Protein AF-V2YAK2-F1 (afdb_monomer)

Radius of gyration: 27.32 Å; Cα contacts (8 Å, |Δi|>4): 87; chains: 1; bounding box: 43×50×96 Å

pLDDT: mean 85.12, std 18.32, range [37.22, 97.44]

Secondary structure (DSSP, 8-state):
------SSHHHHHHHHHHHHHHHHT-S-TTSHHHHHHHHHHHHHHHHHHHHHHHHHHHHHHHHHHHHHS-HHHHHIIIIIIS---HHHHHHTT---GGGSPP-------------------

Mean predicted aligned error: 10.52 Å

Solvent-accessible surface area (backbone atoms only — not comparable to full-atom values): 7240 Å² total; per-residue (Å²): 128,83,87,67,50,69,90,41,67,70,37,25,38,54,32,13,53,51,30,41,55,51,25,74,63,40,95,48,68,90,34,70,66,20,51,50,31,41,55,52,13,51,52,30,40,53,51,26,61,74,43,42,66,60,49,54,51,49,53,51,52,53,51,49,49,64,71,75,37,5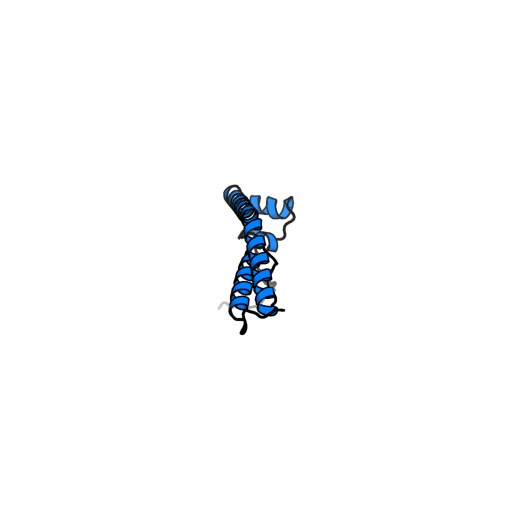6,64,67,59,41,44,47,46,44,37,70,70,65,66,40,50,58,66,56,47,41,72,76,68,50,88,42,79,81,59,51,76,78,76,78,73,76,88,72,89,75,86,80,85,86,88,83,84,89,83,90,132

Foldseek 3Di:
DPDQDPPDLVSLLVSLVVLVVVLVVPPDCPDPSSVVSPVSSVVSNVVSVVCVVVVVVLLVVLVVLPVPDDLVRSCCCVCVVVVDQLVVCVVSVDPRPVSDDPDPPPPDPPDDDDDDDDDDD

Structure (mmCIF, N/CA/C/O backbone):
data_AF-V2YAK2-F1
#
_entry.id   AF-V2YAK2-F1
#
loop_
_atom_site.group_PDB
_atom_site.id
_atom_site.type_symbol
_atom_site.label_atom_id
_atom_site.label_alt_id
_atom_site.label_comp_id
_atom_site.label_asym_id
_atom_site.label_entity_id
_atom_site.label_seq_id
_atom_site.pdbx_PDB_ins_code
_atom_site.Cartn_x
_atom_site.Cartn_y
_atom_site.Cartn_z
_atom_site.occupancy
_atom_site.B_iso_or_equiv
_atom_site.auth_seq_id
_atom_site.auth_comp_id
_atom_site.auth_asym_id
_atom_site.auth_atom_id
_atom_site.pdbx_PDB_model_num
ATOM 1 N N . MET A 1 1 ? 10.663 -12.260 -15.880 1.00 54.84 1 MET A N 1
ATOM 2 C CA . MET A 1 1 ? 10.585 -10.827 -15.526 1.00 54.84 1 MET A CA 1
ATOM 3 C C . MET A 1 1 ? 11.018 -10.692 -14.078 1.00 54.84 1 MET A C 1
ATOM 5 O O . MET A 1 1 ? 10.827 -11.662 -13.359 1.00 54.84 1 MET A O 1
ATOM 9 N N . PRO A 1 2 ? 11.660 -9.591 -13.659 1.00 63.28 2 PRO A N 1
ATOM 10 C CA . PRO A 1 2 ? 11.787 -9.321 -12.229 1.00 63.28 2 PRO A CA 1
ATOM 11 C C . PRO A 1 2 ? 10.377 -9.210 -11.634 1.00 63.28 2 PRO A C 1
ATOM 13 O O . PRO A 1 2 ? 9.486 -8.648 -12.274 1.00 63.28 2 PRO A O 1
ATOM 16 N N . ASP A 1 3 ? 10.177 -9.772 -10.448 1.00 81.62 3 ASP A N 1
ATOM 17 C CA . ASP A 1 3 ? 8.900 -9.689 -9.744 1.00 81.62 3 ASP A CA 1
ATOM 18 C C . ASP A 1 3 ? 8.781 -8.302 -9.104 1.00 81.62 3 ASP A C 1
ATOM 20 O O . ASP A 1 3 ? 9.245 -8.064 -7.990 1.00 81.62 3 ASP A O 1
ATOM 24 N N . TYR A 1 4 ? 8.209 -7.356 -9.850 1.00 87.44 4 TYR A N 1
ATOM 25 C CA . TYR A 1 4 ? 7.806 -6.062 -9.307 1.00 87.44 4 TYR A CA 1
ATOM 26 C C . TYR A 1 4 ? 6.614 -6.264 -8.375 1.00 87.44 4 TYR A C 1
ATOM 28 O O . TYR A 1 4 ? 5.595 -6.832 -8.774 1.00 87.44 4 TYR A O 1
ATOM 36 N N . ASN A 1 5 ? 6.732 -5.800 -7.133 1.00 90.94 5 ASN A N 1
ATOM 37 C CA . ASN A 1 5 ? 5.641 -5.895 -6.179 1.00 90.94 5 ASN A CA 1
ATOM 38 C C . ASN A 1 5 ? 4.641 -4.753 -6.402 1.00 90.94 5 ASN A C 1
ATOM 40 O O . ASN A 1 5 ? 4.958 -3.594 -6.155 1.00 90.94 5 ASN A O 1
ATOM 44 N N . LEU A 1 6 ? 3.421 -5.089 -6.817 1.00 91.38 6 LEU A N 1
ATOM 45 C CA . LEU A 1 6 ? 2.337 -4.128 -7.050 1.00 91.38 6 LEU A CA 1
ATOM 46 C C . LEU A 1 6 ? 1.202 -4.263 -6.019 1.00 91.38 6 LEU A C 1
ATOM 48 O O . LEU A 1 6 ? 0.084 -3.822 -6.267 1.00 91.38 6 LEU A O 1
ATOM 52 N N . SER A 1 7 ? 1.457 -4.904 -4.872 1.00 89.81 7 SER A N 1
ATOM 53 C CA . SER A 1 7 ? 0.423 -5.238 -3.883 1.00 89.81 7 SER A CA 1
ATOM 54 C C . SER A 1 7 ? -0.131 -4.041 -3.101 1.00 89.81 7 SER A C 1
ATOM 56 O O . SER A 1 7 ? -1.141 -4.181 -2.419 1.00 89.81 7 SER A O 1
ATOM 58 N N . SER A 1 8 ? 0.538 -2.887 -3.128 1.00 88.00 8 SER A N 1
ATOM 59 C CA . SER A 1 8 ? 0.122 -1.668 -2.424 1.00 88.00 8 SER A CA 1
ATOM 60 C C . SER A 1 8 ? 0.645 -0.418 -3.130 1.00 88.00 8 SER A C 1
ATOM 62 O O . SER A 1 8 ? 1.595 -0.500 -3.905 1.00 88.00 8 SER A O 1
ATOM 64 N N . ILE A 1 9 ? 0.067 0.751 -2.830 1.00 87.25 9 ILE A N 1
ATOM 65 C CA . ILE A 1 9 ? 0.491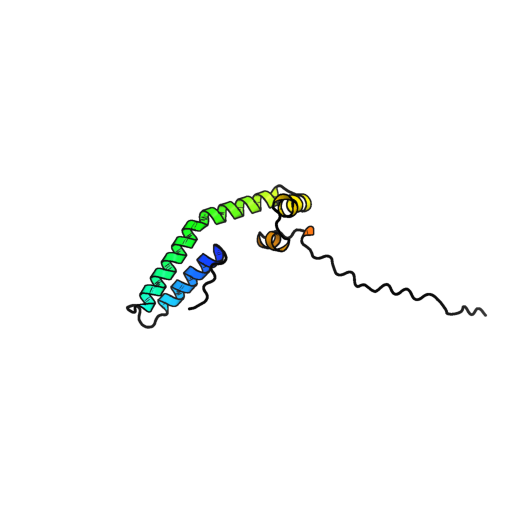 2.041 -3.410 1.00 87.25 9 ILE A CA 1
ATOM 66 C C . ILE A 1 9 ? 1.989 2.287 -3.160 1.00 87.25 9 ILE A C 1
ATOM 68 O O . ILE A 1 9 ? 2.738 2.585 -4.088 1.00 87.25 9 ILE A O 1
ATOM 72 N N . ALA A 1 10 ? 2.456 2.054 -1.929 1.00 87.19 10 ALA A N 1
ATOM 73 C CA . ALA A 1 10 ? 3.875 2.167 -1.586 1.00 87.19 10 ALA A CA 1
ATOM 74 C C . ALA A 1 10 ? 4.753 1.172 -2.372 1.00 87.19 10 ALA A C 1
ATOM 76 O O . ALA A 1 10 ? 5.847 1.521 -2.816 1.00 87.19 10 ALA A O 1
ATOM 77 N N . ALA A 1 11 ? 4.270 -0.056 -2.590 1.00 91.69 11 ALA A N 1
ATOM 78 C CA . ALA A 1 11 ? 4.990 -1.058 -3.373 1.00 91.69 11 ALA A CA 1
ATOM 79 C C . ALA A 1 11 ? 5.073 -0.689 -4.865 1.00 91.69 11 ALA A C 1
ATOM 81 O O . ALA A 1 11 ? 6.097 -0.949 -5.498 1.00 91.69 11 ALA A O 1
ATOM 82 N N . VAL A 1 12 ? 4.045 -0.031 -5.414 1.00 92.25 12 VAL A N 1
ATOM 83 C CA . VAL A 1 12 ? 4.057 0.501 -6.787 1.00 92.25 12 VAL A CA 1
ATOM 84 C C . VAL A 1 12 ? 5.143 1.567 -6.939 1.00 92.25 12 VAL A C 1
ATOM 86 O O . VAL A 1 12 ? 5.942 1.466 -7.868 1.00 92.25 12 VAL A O 1
ATOM 89 N N . SER A 1 13 ? 5.245 2.517 -6.000 1.00 89.50 13 SER A N 1
ATOM 90 C CA . SER A 1 13 ? 6.314 3.531 -6.010 1.00 89.50 13 SER A CA 1
ATOM 91 C C . SER A 1 13 ? 7.706 2.893 -5.946 1.00 89.50 13 SER A C 1
ATOM 93 O O . SER A 1 13 ? 8.564 3.176 -6.779 1.00 89.50 13 SER A O 1
ATOM 95 N N . ALA A 1 14 ? 7.920 1.956 -5.017 1.00 92.38 14 ALA A N 1
ATOM 96 C CA . ALA A 1 14 ? 9.192 1.239 -4.902 1.00 92.38 14 ALA A CA 1
ATOM 97 C C . ALA A 1 14 ? 9.523 0.420 -6.167 1.00 92.38 14 ALA A C 1
ATOM 99 O O . ALA A 1 14 ? 10.678 0.326 -6.588 1.00 92.38 14 ALA A O 1
ATOM 100 N N . SER A 1 15 ? 8.507 -0.163 -6.807 1.00 93.94 15 SER A N 1
ATOM 101 C CA . SER A 1 15 ? 8.662 -0.886 -8.070 1.00 93.94 15 SER A CA 1
ATOM 102 C C . SER A 1 15 ? 9.015 0.038 -9.235 1.00 93.94 15 SER A C 1
ATOM 104 O O . SER A 1 15 ? 9.811 -0.365 -10.086 1.00 93.94 15 SER A O 1
ATOM 106 N N . ALA A 1 16 ? 8.479 1.263 -9.267 1.00 92.00 16 ALA A N 1
ATOM 107 C CA . ALA A 1 16 ? 8.838 2.278 -10.256 1.00 92.00 16 ALA A CA 1
ATOM 108 C C . ALA A 1 16 ? 10.326 2.645 -10.156 1.00 92.00 16 ALA A C 1
ATOM 110 O O . ALA A 1 16 ? 11.049 2.601 -11.152 1.00 92.00 16 ALA A O 1
ATOM 111 N N . GLU A 1 17 ? 10.815 2.905 -8.940 1.00 92.56 17 GLU A N 1
ATOM 112 C CA . GLU A 1 17 ? 12.231 3.197 -8.685 1.00 92.56 17 GLU A CA 1
ATOM 113 C C . GLU A 1 17 ? 13.138 2.035 -9.109 1.00 92.56 17 GLU A C 1
ATOM 115 O O . GLU A 1 17 ? 14.140 2.234 -9.802 1.00 92.56 17 GLU A O 1
ATOM 120 N N . LEU A 1 18 ? 12.766 0.800 -8.759 1.00 93.25 18 LEU A N 1
ATOM 121 C CA . LEU A 1 18 ? 13.522 -0.392 -9.147 1.00 93.25 18 LEU A CA 1
ATOM 122 C C . LEU A 1 18 ? 13.554 -0.564 -10.671 1.00 93.25 18 LEU A C 1
ATOM 124 O O . LEU A 1 18 ? 14.593 -0.920 -11.236 1.00 93.25 18 LEU A O 1
ATOM 128 N N . ALA A 1 19 ? 12.434 -0.303 -11.350 1.00 91.25 19 ALA A N 1
ATOM 129 C CA . ALA A 1 19 ? 12.351 -0.349 -12.804 1.00 91.25 19 ALA A CA 1
ATOM 130 C C . ALA A 1 19 ? 13.250 0.708 -13.458 1.00 91.25 19 ALA A C 1
ATOM 132 O O . ALA A 1 19 ? 14.000 0.358 -14.369 1.00 91.25 19 ALA A O 1
ATOM 133 N N . HIS A 1 20 ? 13.273 1.941 -12.942 1.00 92.44 20 HIS A N 1
ATOM 134 C CA . HIS A 1 20 ? 14.178 2.993 -13.413 1.00 92.44 20 HIS A CA 1
ATOM 135 C C . HIS A 1 20 ? 15.652 2.634 -13.217 1.00 92.44 20 HIS A C 1
ATOM 137 O O . HIS A 1 20 ? 16.455 2.778 -14.141 1.00 92.44 20 HIS A O 1
ATOM 143 N N . ILE A 1 21 ? 16.024 2.132 -12.035 1.00 93.88 21 ILE A N 1
ATOM 144 C CA . ILE A 1 21 ? 17.400 1.697 -11.753 1.00 93.88 21 ILE A CA 1
ATOM 145 C C . ILE A 1 21 ? 17.823 0.623 -1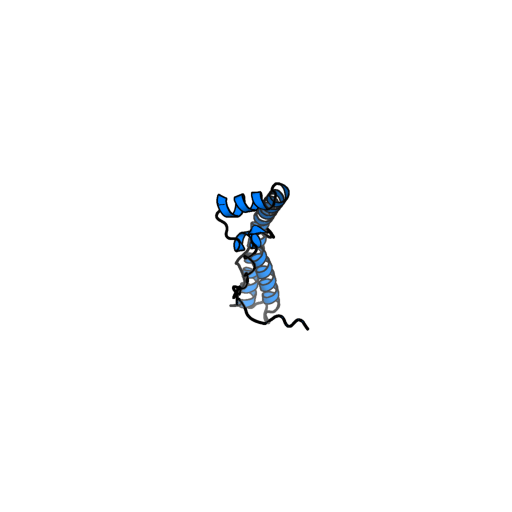2.754 1.00 93.88 21 ILE A C 1
ATOM 147 O O . ILE A 1 21 ? 18.906 0.708 -13.332 1.00 93.88 21 ILE A O 1
ATOM 151 N N . ARG A 1 22 ? 16.958 -0.364 -12.998 1.00 91.44 22 ARG A N 1
ATOM 152 C CA . ARG A 1 22 ? 17.229 -1.430 -13.961 1.00 91.44 22 ARG A CA 1
ATOM 153 C C . ARG A 1 22 ? 17.345 -0.894 -15.388 1.00 91.44 22 ARG A C 1
ATOM 155 O O . ARG A 1 22 ? 18.269 -1.290 -16.090 1.00 91.44 22 ARG A O 1
ATOM 162 N N . ALA A 1 23 ? 16.450 -0.001 -15.808 1.00 91.62 23 ALA A N 1
ATOM 163 C CA . ALA A 1 23 ? 16.488 0.610 -17.135 1.00 91.62 23 ALA A CA 1
ATOM 164 C C . ALA A 1 23 ? 17.838 1.308 -17.387 1.00 91.62 23 ALA A C 1
ATOM 166 O O . ALA A 1 23 ? 18.474 1.102 -18.420 1.00 91.62 23 ALA A O 1
ATOM 167 N N . ASN A 1 24 ? 18.338 2.036 -16.384 1.00 92.94 24 ASN A N 1
ATOM 168 C CA . ASN A 1 24 ? 19.637 2.714 -16.426 1.00 92.94 24 ASN A CA 1
ATOM 169 C C . ASN A 1 24 ? 20.845 1.761 -16.416 1.00 92.94 24 ASN A C 1
ATOM 171 O O . ASN A 1 24 ? 21.948 2.162 -16.779 1.00 92.94 24 ASN A O 1
ATOM 175 N N . GLN A 1 25 ? 20.659 0.508 -16.000 1.00 94.38 25 GLN A N 1
ATOM 176 C CA . GLN A 1 25 ? 21.702 -0.521 -15.992 1.00 94.38 25 GLN A CA 1
ATOM 177 C C . GLN A 1 25 ? 21.767 -1.322 -17.298 1.00 94.38 25 GLN A C 1
ATOM 179 O O . GLN A 1 25 ? 22.669 -2.147 -17.458 1.00 94.38 25 GLN A O 1
ATOM 184 N N . GLU A 1 26 ? 20.841 -1.102 -18.236 1.00 94.25 26 GLU A N 1
ATOM 185 C CA . GLU A 1 26 ? 20.861 -1.803 -19.517 1.00 94.25 26 GLU A CA 1
ATOM 186 C C . GLU A 1 26 ? 22.141 -1.472 -20.310 1.00 94.25 26 GLU A C 1
ATOM 188 O O . GLU A 1 26 ? 22.442 -0.290 -20.521 1.00 94.25 26 GLU A O 1
ATOM 193 N N . PRO A 1 27 ? 22.891 -2.487 -20.798 1.00 94.38 27 PRO A N 1
ATOM 194 C CA . PRO A 1 27 ? 24.171 -2.277 -21.485 1.00 94.38 27 PRO A CA 1
ATOM 195 C C . PRO A 1 27 ? 24.068 -1.413 -22.743 1.00 94.38 27 PRO A C 1
ATOM 197 O O . PRO A 1 27 ? 25.035 -0.763 -23.134 1.00 94.38 27 PRO A O 1
ATOM 200 N N . ASN A 1 28 ? 22.903 -1.439 -23.393 1.00 95.00 28 ASN A N 1
ATOM 201 C CA . ASN A 1 28 ? 22.590 -0.612 -24.545 1.00 95.00 28 ASN A CA 1
ATOM 202 C C . ASN A 1 28 ? 21.277 0.136 -24.295 1.00 95.00 28 ASN A C 1
ATOM 204 O O . ASN A 1 28 ? 20.200 -0.469 -24.309 1.00 95.00 28 ASN A O 1
ATOM 208 N N . GLN A 1 29 ? 21.383 1.449 -24.121 1.00 95.44 29 GLN A N 1
ATOM 209 C CA . GLN A 1 29 ? 20.245 2.333 -23.875 1.00 95.44 29 GLN A CA 1
ATOM 210 C C . GLN A 1 29 ? 19.352 2.528 -25.110 1.00 95.44 29 GLN A C 1
ATOM 212 O O . GLN A 1 29 ? 18.176 2.834 -24.959 1.00 95.44 29 GLN A O 1
ATOM 217 N N . ASP A 1 30 ? 19.855 2.242 -26.314 1.00 95.06 30 ASP A N 1
ATOM 218 C CA . ASP A 1 30 ? 19.066 2.277 -27.554 1.00 95.06 30 ASP A CA 1
ATOM 219 C C . ASP A 1 30 ? 18.350 0.943 -27.834 1.00 95.06 30 ASP A C 1
ATOM 221 O O . ASP A 1 30 ? 17.717 0.754 -28.876 1.00 95.06 30 ASP A O 1
ATOM 225 N N . SER A 1 31 ? 18.482 -0.038 -26.936 1.00 94.31 31 SER A N 1
ATOM 226 C CA . SER A 1 31 ? 17.835 -1.334 -27.106 1.00 94.31 31 SER A CA 1
ATOM 227 C C . SER A 1 31 ? 16.334 -1.261 -26.829 1.00 94.31 31 SER A C 1
ATOM 229 O O . SER A 1 31 ? 15.860 -0.488 -25.997 1.00 94.31 31 SER A O 1
ATOM 231 N N . TYR A 1 32 ? 15.580 -2.162 -27.463 1.00 93.00 32 TYR A N 1
ATOM 232 C CA . TYR A 1 32 ? 14.165 -2.361 -27.145 1.00 93.00 32 TYR A CA 1
ATOM 233 C C . TYR A 1 32 ? 13.938 -2.615 -25.647 1.00 93.00 32 TYR A C 1
ATOM 235 O O . TYR A 1 32 ? 12.962 -2.134 -25.083 1.00 93.00 32 TYR A O 1
ATOM 243 N N . ASN A 1 33 ? 14.843 -3.352 -24.998 1.00 91.75 33 ASN A N 1
ATOM 244 C CA . ASN A 1 33 ? 14.718 -3.684 -23.583 1.00 91.75 33 ASN A CA 1
ATOM 245 C C . ASN A 1 33 ? 14.868 -2.444 -22.687 1.00 91.75 33 ASN A C 1
ATOM 247 O O . ASN A 1 33 ? 14.072 -2.264 -21.769 1.00 91.75 33 ASN A O 1
ATOM 251 N N . ALA A 1 34 ? 15.826 -1.562 -22.993 1.00 92.75 34 ALA A N 1
ATOM 252 C CA . ALA A 1 34 ? 15.971 -0.283 -22.301 1.00 92.75 34 ALA A CA 1
ATOM 253 C C . ALA A 1 34 ? 14.731 0.599 -22.498 1.00 92.75 34 ALA A C 1
ATOM 255 O O . ALA A 1 34 ? 14.154 1.064 -21.519 1.00 92.75 34 ALA A O 1
ATOM 256 N N . ALA A 1 35 ? 14.256 0.749 -23.739 1.00 93.88 35 ALA A N 1
ATOM 257 C CA . ALA A 1 35 ? 13.047 1.519 -24.034 1.00 93.88 35 ALA A CA 1
ATOM 258 C C . ALA A 1 35 ? 11.803 0.967 -23.312 1.00 93.88 35 ALA A C 1
ATOM 260 O O . ALA A 1 35 ? 11.012 1.732 -22.760 1.00 93.88 35 ALA A O 1
ATOM 261 N N . TRP A 1 36 ? 11.640 -0.360 -23.280 1.00 94.25 36 TRP A N 1
ATOM 262 C CA . TRP A 1 36 ? 10.534 -1.013 -22.582 1.00 94.25 36 TRP A CA 1
ATOM 263 C C . TRP A 1 36 ? 10.606 -0.796 -21.065 1.00 94.25 36 TRP A C 1
ATOM 265 O O . TRP A 1 36 ? 9.594 -0.462 -20.456 1.00 94.25 36 TRP A O 1
ATOM 275 N N . LEU A 1 37 ? 11.789 -0.941 -20.456 1.00 92.56 37 LEU A N 1
ATOM 276 C CA . LEU A 1 37 ? 11.974 -0.738 -19.016 1.00 92.56 37 LEU A CA 1
ATOM 277 C C . LEU A 1 37 ? 11.750 0.714 -18.594 1.00 92.56 37 LEU A C 1
ATOM 279 O O . LEU A 1 37 ? 11.111 0.931 -17.569 1.00 92.56 37 LEU A O 1
ATOM 283 N N . HIS A 1 38 ? 12.228 1.685 -19.378 1.00 94.56 38 HIS A N 1
ATOM 284 C CA . HIS A 1 38 ? 11.967 3.107 -19.128 1.00 94.56 38 HIS A CA 1
ATOM 285 C C . HIS A 1 38 ? 10.471 3.410 -19.201 1.00 94.56 38 HIS A C 1
ATOM 287 O O . HIS A 1 38 ? 9.914 3.931 -18.243 1.00 94.56 38 HIS A O 1
ATOM 293 N N . GLY A 1 39 ? 9.789 2.978 -20.268 1.00 95.62 39 GLY A N 1
ATOM 294 C CA . GLY A 1 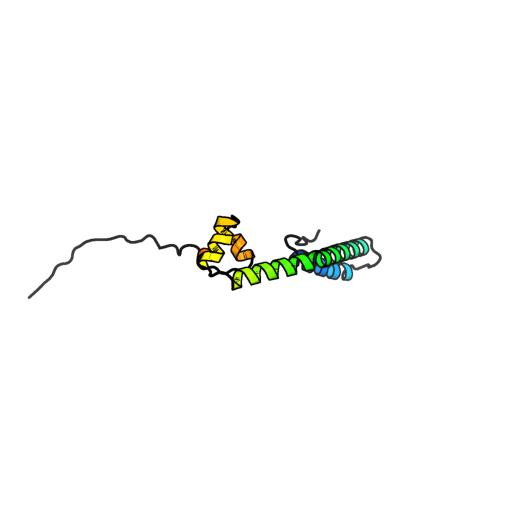39 ? 8.343 3.185 -20.392 1.00 95.62 39 GLY A CA 1
ATOM 295 C C . GLY A 1 39 ? 7.529 2.484 -19.297 1.00 95.62 39 GLY A C 1
ATOM 296 O O . GLY A 1 39 ? 6.527 3.020 -18.828 1.00 95.62 39 GLY A O 1
ATOM 297 N N . TYR A 1 40 ? 7.959 1.299 -18.856 1.00 93.56 40 TYR A N 1
ATOM 298 C CA . TYR A 1 40 ? 7.332 0.601 -17.735 1.00 93.56 40 TYR A CA 1
ATOM 299 C C . TYR A 1 40 ? 7.558 1.332 -16.403 1.00 93.56 40 TYR A C 1
ATOM 301 O O . TYR A 1 40 ? 6.617 1.483 -15.626 1.00 93.56 40 TYR A O 1
ATOM 309 N N . ALA A 1 41 ? 8.778 1.812 -16.150 1.00 94.00 41 ALA A N 1
ATOM 310 C CA . ALA A 1 41 ? 9.109 2.583 -14.956 1.00 94.00 41 ALA A CA 1
ATOM 311 C C . ALA A 1 41 ? 8.309 3.891 -14.889 1.00 94.00 41 ALA A C 1
ATOM 313 O O . ALA A 1 41 ? 7.673 4.155 -13.870 1.00 94.00 41 ALA A O 1
ATOM 314 N N . ASP A 1 42 ? 8.240 4.627 -16.002 1.00 96.06 42 ASP A N 1
ATOM 315 C CA . ASP A 1 42 ? 7.439 5.846 -16.123 1.00 96.06 42 ASP A CA 1
ATOM 316 C C . ASP A 1 42 ? 5.960 5.561 -15.841 1.00 96.06 42 ASP A C 1
ATOM 318 O O . ASP A 1 42 ? 5.318 6.296 -15.092 1.00 96.06 42 ASP A O 1
ATOM 322 N N . ALA A 1 43 ? 5.404 4.481 -16.398 1.00 95.75 43 ALA A N 1
ATOM 323 C CA . ALA A 1 43 ? 4.009 4.112 -16.166 1.00 95.75 43 ALA A CA 1
ATOM 324 C C . ALA A 1 43 ? 3.727 3.791 -14.688 1.00 95.75 43 ALA A C 1
ATOM 326 O O . ALA A 1 43 ? 2.685 4.189 -14.165 1.00 95.75 43 ALA A O 1
ATOM 327 N N . LEU A 1 44 ? 4.648 3.103 -14.005 1.00 94.38 44 LEU A N 1
ATOM 328 C CA . LEU A 1 44 ? 4.530 2.839 -12.570 1.00 94.38 44 LEU A CA 1
ATOM 329 C C . LEU A 1 44 ? 4.663 4.118 -11.737 1.00 94.38 44 LEU A C 1
ATOM 331 O O . LEU A 1 44 ? 3.913 4.281 -10.779 1.00 94.38 44 LEU A O 1
ATOM 335 N N . ALA A 1 45 ? 5.567 5.027 -12.106 1.00 94.50 45 ALA A N 1
ATOM 336 C CA . ALA A 1 45 ? 5.736 6.306 -11.423 1.00 94.50 45 ALA A CA 1
ATOM 337 C C . ALA A 1 45 ? 4.465 7.161 -11.534 1.00 94.50 45 ALA A C 1
ATOM 339 O O . ALA A 1 45 ? 3.932 7.605 -10.522 1.00 94.50 45 ALA A O 1
ATO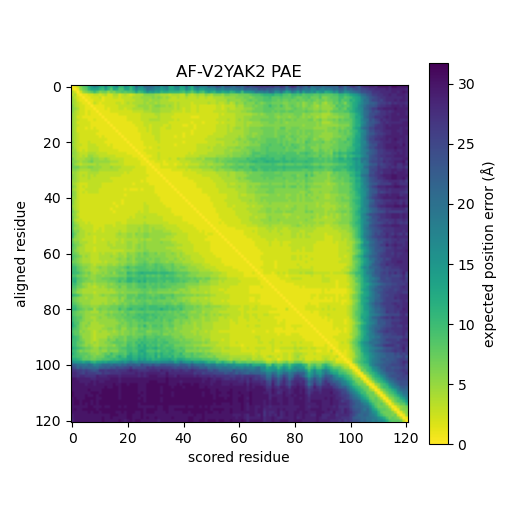M 340 N N . HIS A 1 46 ? 3.899 7.282 -12.738 1.00 96.50 46 HIS A N 1
ATOM 341 C CA . HIS A 1 46 ? 2.628 7.984 -12.945 1.00 96.50 46 HIS A CA 1
ATOM 342 C C . HIS A 1 46 ? 1.478 7.333 -12.167 1.00 96.50 46 HIS A C 1
ATOM 344 O O . HIS A 1 46 ? 0.620 8.031 -11.628 1.00 96.50 46 HIS A O 1
ATOM 350 N N . ALA A 1 47 ? 1.441 5.999 -12.097 1.00 94.56 47 ALA A N 1
ATOM 351 C CA . ALA A 1 47 ? 0.443 5.296 -11.299 1.00 94.56 47 ALA A CA 1
ATOM 352 C C . ALA A 1 47 ? 0.614 5.575 -9.797 1.00 94.56 47 ALA A C 1
ATOM 354 O O . ALA A 1 47 ? -0.383 5.780 -9.111 1.00 94.56 47 ALA A O 1
ATOM 355 N N . ALA A 1 48 ? 1.850 5.613 -9.291 1.00 93.25 48 ALA A N 1
ATOM 356 C CA . ALA A 1 48 ? 2.136 5.955 -7.900 1.00 93.25 48 ALA A CA 1
ATOM 357 C C . ALA A 1 48 ? 1.706 7.394 -7.578 1.00 93.25 48 ALA A C 1
ATOM 359 O O . ALA A 1 48 ? 0.968 7.603 -6.620 1.00 93.25 48 ALA A O 1
ATOM 360 N N . GLU A 1 49 ? 2.075 8.364 -8.419 1.00 94.69 49 GLU A N 1
ATOM 361 C CA . GLU A 1 49 ? 1.674 9.769 -8.268 1.00 94.69 49 GLU A CA 1
ATOM 362 C C . GLU A 1 49 ? 0.149 9.941 -8.281 1.00 94.69 49 GLU A C 1
ATOM 364 O O . GLU A 1 49 ? -0.412 10.656 -7.453 1.00 94.69 49 GLU A O 1
ATOM 369 N N . ALA A 1 50 ? -0.547 9.250 -9.187 1.00 95.44 50 ALA A N 1
ATOM 370 C CA . ALA A 1 50 ? -2.004 9.314 -9.291 1.00 95.44 50 ALA A CA 1
ATOM 371 C C . ALA A 1 50 ? -2.742 8.679 -8.098 1.00 95.44 50 ALA A C 1
ATOM 373 O O . ALA A 1 50 ? -3.931 8.952 -7.912 1.00 95.44 50 ALA A O 1
ATOM 374 N N . LEU A 1 51 ? -2.061 7.818 -7.335 1.00 93.12 51 LEU A N 1
ATOM 375 C CA . LEU A 1 51 ? -2.580 7.146 -6.142 1.00 93.12 51 LEU A CA 1
ATOM 376 C C . LEU A 1 51 ? -2.161 7.840 -4.836 1.00 93.12 51 LEU A C 1
ATOM 378 O O . LEU A 1 51 ? -2.683 7.496 -3.772 1.00 93.12 51 LEU A O 1
ATOM 382 N N . GLU A 1 52 ? -1.249 8.812 -4.900 1.00 92.56 52 GLU A N 1
ATOM 383 C CA . GLU A 1 52 ? -0.724 9.510 -3.727 1.00 92.56 52 GLU A CA 1
ATOM 384 C C . GLU A 1 52 ? -1.810 10.242 -2.922 1.00 92.56 52 GLU A C 1
ATOM 386 O O . GLU A 1 52 ? -1.885 10.021 -1.711 1.00 92.56 52 GLU A O 1
ATOM 391 N N . PRO A 1 53 ? -2.738 11.008 -3.535 1.00 94.38 53 PRO A N 1
ATOM 392 C CA . PRO A 1 53 ? -3.791 11.683 -2.776 1.00 94.38 53 PRO A CA 1
ATOM 393 C C . PRO A 1 53 ? -4.712 10.710 -2.025 1.00 94.38 53 PRO A C 1
ATOM 395 O O . PRO A 1 53 ? -5.187 11.002 -0.929 1.00 94.38 53 PRO A O 1
ATOM 398 N N . GLN A 1 54 ? -4.983 9.540 -2.609 1.00 92.94 54 GLN A N 1
ATOM 399 C CA . GLN A 1 54 ? -5.794 8.495 -1.989 1.00 92.94 54 GLN A CA 1
ATOM 400 C C . GLN A 1 54 ? -5.049 7.866 -0.810 1.00 92.94 54 GLN A C 1
ATOM 402 O O . GLN A 1 54 ? -5.681 7.552 0.200 1.00 92.94 54 GLN A O 1
ATOM 407 N N . ARG A 1 55 ? -3.724 7.704 -0.921 1.00 91.31 55 ARG A N 1
ATOM 408 C CA . ARG A 1 55 ? -2.877 7.239 0.181 1.00 91.31 55 ARG A CA 1
ATOM 409 C C . ARG A 1 55 ? -2.898 8.232 1.340 1.00 91.31 55 ARG A C 1
ATOM 411 O O . ARG A 1 55 ? -3.218 7.831 2.453 1.00 91.31 55 ARG A O 1
ATOM 418 N N . GLU A 1 56 ? -2.649 9.512 1.067 1.00 94.12 56 GLU A N 1
ATOM 419 C CA . GLU A 1 56 ? -2.660 10.578 2.079 1.00 94.12 56 GLU A CA 1
ATOM 420 C C . GLU A 1 56 ? -4.018 10.685 2.786 1.00 94.12 56 GLU A C 1
ATOM 422 O O . GLU A 1 56 ? -4.085 10.784 4.011 1.00 94.12 56 GLU A O 1
ATOM 427 N N . LEU A 1 57 ? -5.119 10.612 2.030 1.00 95.12 57 LEU A N 1
ATOM 428 C CA . LEU A 1 57 ? -6.464 10.621 2.604 1.00 95.12 57 LEU A CA 1
ATOM 429 C C . LEU A 1 57 ? -6.702 9.408 3.513 1.00 95.12 57 LEU A C 1
ATOM 431 O O . LEU A 1 57 ? -7.259 9.558 4.600 1.00 95.12 57 LEU A O 1
ATOM 435 N N . MET A 1 58 ? -6.291 8.215 3.080 1.00 93.31 58 MET A N 1
ATOM 436 C CA . MET A 1 58 ? -6.439 6.997 3.876 1.00 93.31 58 MET A CA 1
ATOM 437 C C . MET A 1 58 ? -5.630 7.086 5.175 1.00 93.31 58 MET A C 1
ATOM 439 O O . MET A 1 58 ? -6.163 6.803 6.244 1.00 93.31 58 MET A O 1
ATOM 443 N N . GLU A 1 59 ? -4.376 7.538 5.099 1.00 93.44 59 GLU A N 1
ATOM 444 C CA . GLU A 1 59 ? -3.513 7.757 6.265 1.00 93.44 59 GLU A CA 1
ATOM 445 C C . GLU A 1 59 ? -4.126 8.775 7.238 1.00 93.44 59 GLU A C 1
ATOM 447 O O . GLU A 1 59 ? -4.142 8.538 8.446 1.00 93.44 59 GLU A O 1
ATOM 452 N N . ALA A 1 60 ? -4.706 9.867 6.728 1.00 96.94 60 ALA A N 1
ATOM 453 C CA . ALA A 1 60 ? -5.382 10.865 7.552 1.00 96.94 60 ALA A CA 1
ATOM 454 C C . ALA A 1 60 ? -6.634 10.309 8.252 1.00 96.94 60 ALA A C 1
ATOM 456 O O . ALA A 1 60 ? -6.855 10.598 9.428 1.00 96.94 60 ALA A O 1
ATOM 457 N N . ILE A 1 61 ? -7.443 9.497 7.561 1.00 95.62 61 ILE A N 1
ATOM 458 C CA . ILE A 1 61 ? -8.624 8.846 8.151 1.00 95.62 61 ILE A CA 1
ATOM 459 C C . ILE A 1 61 ? -8.200 7.856 9.240 1.00 95.62 61 ILE A C 1
ATOM 461 O O . ILE A 1 61 ? -8.757 7.886 10.335 1.00 95.62 61 ILE A O 1
ATOM 465 N N . ILE A 1 62 ? -7.201 7.014 8.962 1.00 94.56 62 ILE A N 1
ATOM 466 C CA . ILE A 1 62 ? -6.662 6.043 9.924 1.00 94.56 62 ILE A CA 1
ATOM 467 C C . ILE A 1 62 ? -6.116 6.772 11.157 1.00 94.56 62 ILE A C 1
ATOM 469 O O . ILE A 1 62 ? -6.463 6.413 12.282 1.00 94.56 62 ILE A O 1
ATOM 473 N N . GLY A 1 63 ? -5.321 7.827 10.952 1.00 95.19 63 GLY A N 1
ATOM 474 C CA . GLY A 1 63 ? -4.793 8.659 12.032 1.00 95.19 63 GLY A CA 1
ATOM 475 C C . GLY A 1 63 ? -5.906 9.273 12.877 1.00 95.19 63 GLY A C 1
ATOM 476 O O . GLY A 1 63 ? -5.908 9.125 14.096 1.00 95.19 63 GLY A O 1
ATOM 477 N N . TYR A 1 64 ? -6.912 9.868 12.231 1.00 96.75 64 TYR A N 1
ATOM 478 C CA . TYR A 1 64 ? -8.072 10.431 12.918 1.00 96.75 64 TYR A CA 1
ATOM 479 C C . TYR A 1 64 ? -8.821 9.380 13.747 1.00 96.75 64 TYR A C 1
ATOM 481 O O . TYR A 1 64 ? -9.108 9.616 14.918 1.00 96.75 64 TYR A O 1
ATOM 489 N N . MET A 1 65 ? -9.101 8.201 13.186 1.00 95.19 65 MET A N 1
ATOM 490 C CA . MET A 1 65 ? -9.758 7.113 13.920 1.00 95.19 65 MET A CA 1
ATOM 491 C C . MET A 1 65 ? -8.937 6.665 15.137 1.00 95.19 65 MET A C 1
ATOM 493 O O . MET A 1 65 ? -9.507 6.444 16.203 1.00 95.19 65 MET A O 1
ATOM 497 N N . GLY A 1 66 ? -7.611 6.580 14.994 1.00 94.56 66 GLY A N 1
ATOM 498 C CA . GLY A 1 66 ? -6.694 6.248 16.086 1.00 94.56 66 GLY A CA 1
ATOM 499 C C . GLY A 1 66 ? -6.665 7.275 17.219 1.00 94.56 66 GLY A C 1
ATOM 500 O O . GLY A 1 66 ? -6.419 6.911 18.365 1.00 94.56 66 GLY A O 1
ATOM 501 N N . GLU A 1 67 ? -6.921 8.547 16.913 1.00 95.75 67 GLU A N 1
ATOM 502 C CA . GLU A 1 67 ? -6.964 9.630 17.901 1.00 95.75 67 GLU A CA 1
ATOM 503 C C . GLU A 1 67 ? -8.337 9.791 18.567 1.00 95.75 67 GLU A C 1
ATOM 505 O O . GLU A 1 67 ? -8.407 10.210 19.723 1.00 95.75 67 GLU A O 1
ATOM 510 N N . GLN A 1 68 ? -9.430 9.503 17.852 1.00 97.19 68 GLN A N 1
ATOM 511 C CA . GLN A 1 68 ? -10.789 9.741 18.353 1.00 97.19 68 GLN A CA 1
ATOM 512 C C . GLN A 1 68 ? -11.331 8.638 19.260 1.00 97.19 68 GLN A C 1
ATOM 514 O O . GLN A 1 68 ? -12.173 8.927 20.110 1.00 97.19 68 GLN A O 1
ATOM 519 N N . TYR A 1 69 ? -10.894 7.396 19.068 1.00 96.44 69 TYR A N 1
ATOM 520 C CA . TYR A 1 69 ? -11.457 6.236 19.755 1.00 96.44 69 TYR A CA 1
ATOM 521 C C . TYR A 1 69 ? -10.417 5.578 20.653 1.00 96.44 69 TYR A C 1
ATOM 523 O O . TYR A 1 69 ? -9.241 5.477 20.299 1.00 96.44 69 TYR A O 1
ATOM 531 N N . ASP A 1 70 ? -10.849 5.082 21.814 1.00 96.12 70 ASP A N 1
ATOM 532 C CA . ASP A 1 70 ? -9.983 4.209 22.598 1.00 96.12 70 ASP A CA 1
ATOM 533 C C . ASP A 1 70 ? -9.769 2.862 21.890 1.00 96.12 70 ASP A C 1
ATOM 535 O O . ASP A 1 70 ? -10.487 2.488 20.962 1.00 96.12 70 ASP A O 1
ATOM 539 N N . SER A 1 71 ? -8.764 2.103 22.332 1.00 94.56 71 SER A N 1
ATOM 540 C CA . SER A 1 71 ? -8.388 0.851 21.665 1.00 94.56 71 SER A CA 1
ATOM 541 C C . SER A 1 71 ? -9.513 -0.191 21.569 1.00 94.56 71 SER A C 1
ATOM 543 O O . SER A 1 71 ? -9.520 -0.972 20.623 1.00 94.56 71 SER A O 1
ATOM 545 N N . ALA A 1 72 ? -10.443 -0.238 22.530 1.00 95.69 72 ALA A N 1
ATOM 546 C CA . ALA A 1 72 ? -11.539 -1.203 22.529 1.00 95.69 72 ALA A CA 1
ATOM 547 C C . ALA A 1 72 ? -12.675 -0.760 21.607 1.00 95.69 72 ALA A C 1
ATOM 549 O O . ALA A 1 72 ? -13.195 -1.582 20.854 1.00 95.69 72 ALA A O 1
ATOM 550 N N . GLU A 1 73 ? -13.018 0.527 21.626 1.00 96.94 73 GLU A N 1
ATOM 551 C CA . GLU A 1 73 ? -13.997 1.100 20.701 1.00 96.94 73 GLU A CA 1
ATOM 552 C C . GLU A 1 73 ? -13.507 1.021 19.253 1.00 96.94 73 GLU A C 1
ATOM 554 O O . GLU A 1 73 ? -14.231 0.542 18.380 1.00 96.94 73 GLU A O 1
ATOM 559 N N . LEU A 1 74 ? -12.252 1.407 19.005 1.00 97.44 74 LEU A N 1
ATOM 560 C CA . LEU A 1 74 ? -11.632 1.316 17.688 1.00 97.44 74 LEU A CA 1
ATOM 561 C C . LEU A 1 74 ? -11.598 -0.128 17.185 1.00 97.44 74 LEU A C 1
ATOM 563 O O . LEU A 1 74 ? -11.923 -0.375 16.025 1.00 97.44 74 LEU A O 1
ATOM 567 N N . TYR A 1 75 ? -11.258 -1.087 18.053 1.00 97.12 75 TYR A N 1
ATOM 568 C CA . TYR A 1 75 ? -11.311 -2.501 17.693 1.00 97.12 75 TYR A CA 1
ATOM 569 C C . TYR A 1 75 ? -12.730 -2.930 17.312 1.00 97.12 75 TYR A C 1
ATOM 571 O O . TYR A 1 75 ? -12.897 -3.544 16.269 1.00 97.12 75 TYR A O 1
ATOM 579 N N . GLY A 1 76 ? -13.759 -2.564 18.084 1.00 97.31 76 GLY A N 1
ATOM 580 C CA . GLY A 1 76 ? -15.149 -2.889 17.741 1.00 97.31 76 GLY A CA 1
ATOM 581 C C . GLY A 1 76 ? -15.598 -2.284 16.403 1.00 97.31 76 GLY A C 1
ATOM 582 O O . GLY A 1 76 ? -16.305 -2.925 15.626 1.00 97.31 76 GLY A O 1
ATOM 583 N N . ILE A 1 77 ? -15.143 -1.072 16.073 1.00 97.00 77 ILE A N 1
ATOM 584 C CA . ILE A 1 77 ? -15.415 -0.470 14.760 1.00 97.00 77 ILE A CA 1
ATOM 585 C C . ILE A 1 77 ? -14.726 -1.276 13.652 1.00 97.00 77 ILE A C 1
ATOM 587 O O . ILE A 1 77 ? -15.376 -1.687 12.693 1.00 97.00 77 ILE A O 1
ATOM 591 N N . LEU A 1 78 ? -13.420 -1.517 13.770 1.00 96.81 78 LEU A N 1
ATOM 592 C CA . LEU A 1 78 ? -12.647 -2.162 12.708 1.00 96.81 78 LEU A CA 1
ATOM 593 C C . LEU A 1 78 ? -13.001 -3.649 12.550 1.00 96.81 78 LEU A C 1
ATOM 595 O O . LEU A 1 78 ? -13.235 -4.114 11.440 1.00 96.81 78 LEU A O 1
ATOM 599 N N . HIS A 1 79 ? -13.063 -4.387 13.653 1.00 97.06 79 HIS A N 1
ATOM 600 C CA . HIS A 1 79 ? -13.287 -5.827 13.655 1.00 97.06 79 HIS A CA 1
ATOM 601 C C . HIS A 1 79 ? -14.766 -6.183 13.486 1.00 97.06 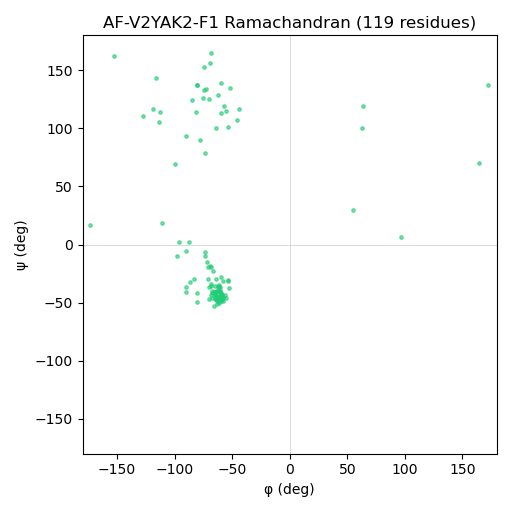79 HIS A C 1
ATOM 603 O O . HIS A 1 79 ? -15.106 -6.988 12.625 1.00 97.06 79 HIS A O 1
ATOM 609 N N . ASP A 1 80 ? -15.663 -5.574 14.268 1.00 96.12 80 ASP A N 1
ATOM 610 C CA . ASP A 1 80 ? -17.064 -6.014 14.293 1.00 96.12 80 ASP A CA 1
ATOM 611 C C . ASP A 1 80 ? -17.924 -5.292 13.250 1.00 96.12 80 ASP A C 1
ATOM 613 O O . ASP A 1 80 ? -18.831 -5.892 12.680 1.00 96.12 80 ASP A O 1
ATOM 617 N N . THR A 1 81 ? -17.666 -4.003 12.998 1.00 97.00 81 THR A N 1
ATOM 618 C CA . THR A 1 81 ? -18.484 -3.205 12.062 1.00 97.00 81 THR A CA 1
ATOM 619 C C . THR A 1 81 ? -17.957 -3.269 10.632 1.00 97.00 81 THR A C 1
ATOM 621 O O . THR A 1 81 ? -18.750 -3.340 9.694 1.00 97.00 81 THR A O 1
ATOM 624 N N . LEU A 1 82 ? -16.634 -3.223 10.454 1.00 95.81 82 LEU A N 1
ATOM 625 C CA . LEU A 1 82 ? -15.985 -3.297 9.140 1.00 95.81 82 LEU A CA 1
ATOM 626 C C . LEU A 1 82 ? -15.516 -4.713 8.776 1.00 95.81 82 LEU A C 1
ATOM 628 O O . LEU A 1 82 ? -14.948 -4.892 7.701 1.00 95.81 82 LEU A O 1
ATOM 632 N N . GLU A 1 83 ? -15.774 -5.700 9.641 1.00 97.25 83 GLU A N 1
ATOM 633 C CA . GLU A 1 83 ? -15.455 -7.121 9.429 1.00 97.25 83 GLU A CA 1
ATOM 634 C C . GLU A 1 83 ? -13.970 -7.377 9.103 1.00 97.25 83 GLU A C 1
ATOM 636 O O . GLU A 1 83 ? -13.630 -8.324 8.392 1.00 97.25 83 GLU A O 1
ATOM 641 N N . MET A 1 84 ? -13.067 -6.533 9.614 1.00 96.81 84 MET A N 1
ATOM 642 C CA . MET A 1 84 ? -11.630 -6.680 9.388 1.00 96.81 84 MET A CA 1
ATOM 643 C C . MET A 1 84 ? -11.028 -7.723 10.327 1.00 96.81 84 MET A C 1
ATOM 645 O O . MET A 1 84 ? -11.270 -7.723 11.533 1.00 96.81 84 MET A O 1
ATOM 649 N N . SER A 1 85 ? -10.156 -8.574 9.795 1.00 95.75 85 SER A N 1
ATOM 650 C CA . SER A 1 85 ? -9.356 -9.489 10.606 1.00 95.75 85 SER A CA 1
ATOM 651 C C . SER A 1 85 ? -8.299 -8.749 11.432 1.00 95.75 85 SER A C 1
ATOM 653 O O . SER A 1 85 ? -7.790 -7.697 11.037 1.00 95.75 85 SER A O 1
ATOM 655 N N . ASP A 1 86 ? -7.853 -9.360 12.534 1.00 95.44 86 ASP A N 1
ATOM 656 C CA . ASP A 1 86 ? -6.747 -8.830 13.347 1.00 95.44 86 ASP A CA 1
ATOM 657 C C . ASP A 1 86 ? -5.477 -8.561 12.520 1.00 95.44 86 ASP A C 1
ATOM 659 O O . ASP A 1 86 ? -4.693 -7.661 12.826 1.00 95.44 86 ASP A O 1
ATOM 663 N N . GLN A 1 87 ? -5.242 -9.353 11.467 1.00 93.62 87 GLN A N 1
ATOM 664 C CA . GLN A 1 87 ? -4.118 -9.141 10.561 1.00 93.62 87 GLN A CA 1
ATOM 665 C C . GLN A 1 87 ? -4.286 -7.857 9.749 1.00 93.62 87 GLN A C 1
ATOM 667 O O . GLN A 1 87 ? -3.337 -7.082 9.670 1.00 93.62 87 GLN A O 1
ATOM 672 N N . GLU A 1 88 ? -5.465 -7.621 9.181 1.00 94.19 88 GLU A N 1
ATOM 673 C CA . GLU A 1 88 ? -5.748 -6.416 8.400 1.00 94.19 88 GLU A CA 1
ATOM 674 C C . GLU A 1 88 ? -5.695 -5.164 9.276 1.00 94.19 88 GLU A C 1
ATOM 676 O O . GLU A 1 88 ? -5.087 -4.172 8.882 1.00 94.19 88 GLU A O 1
ATOM 681 N N . ILE A 1 89 ? -6.221 -5.235 10.503 1.00 95.12 89 ILE A N 1
ATOM 682 C CA . ILE A 1 89 ? -6.137 -4.147 11.489 1.00 95.12 89 ILE A CA 1
ATOM 683 C C . ILE A 1 89 ? -4.674 -3.792 11.787 1.00 95.12 89 ILE A C 1
ATOM 685 O O . ILE A 1 89 ? -4.302 -2.618 11.778 1.00 95.12 89 ILE A O 1
ATOM 689 N N . ARG A 1 90 ? -3.811 -4.798 11.983 1.00 93.88 90 ARG A N 1
ATOM 690 C CA . ARG A 1 90 ? -2.365 -4.573 12.152 1.00 93.88 90 ARG A CA 1
ATOM 691 C C . ARG A 1 90 ? -1.711 -4.007 10.895 1.00 93.88 90 ARG A C 1
ATOM 693 O O . ARG A 1 90 ? -0.806 -3.185 11.007 1.00 93.88 90 ARG A O 1
ATOM 700 N N . SER A 1 91 ? -2.150 -4.417 9.704 1.00 91.25 91 SER A N 1
ATOM 701 C CA . SER A 1 91 ? -1.652 -3.874 8.434 1.00 91.25 91 SER A CA 1
ATOM 702 C C . SER A 1 91 ? -2.015 -2.402 8.220 1.00 91.25 91 SER A C 1
ATOM 704 O O . SER A 1 91 ? -1.286 -1.722 7.502 1.00 91.25 91 SER A O 1
ATOM 706 N N . LEU A 1 92 ? -3.065 -1.890 8.87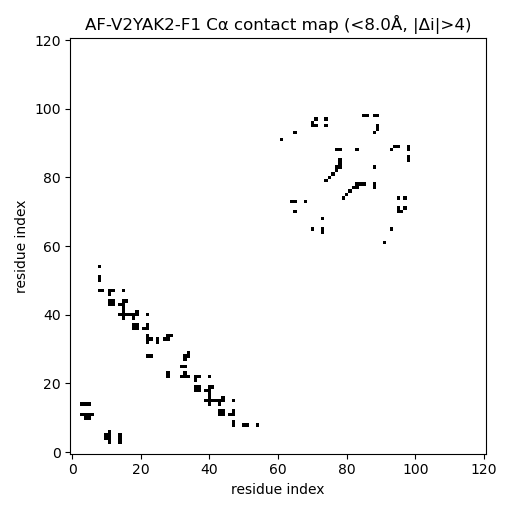4 1.00 92.12 92 LEU A N 1
ATOM 707 C CA . LEU A 1 92 ? -3.349 -0.449 8.939 1.00 92.12 92 LEU A CA 1
ATOM 708 C C . LEU A 1 92 ? -2.392 0.320 9.869 1.00 92.12 92 LEU A C 1
ATOM 710 O O . LEU A 1 92 ? -2.404 1.546 9.873 1.00 92.12 92 LEU A O 1
ATOM 714 N N . GLY A 1 93 ? -1.566 -0.378 10.655 1.00 91.81 93 GLY A N 1
ATOM 715 C CA . GLY A 1 93 ? -0.629 0.220 11.608 1.00 91.81 93 GLY A CA 1
ATOM 716 C C . GLY A 1 93 ? -1.137 0.284 13.051 1.00 91.81 93 GLY A C 1
ATOM 717 O O . GLY A 1 93 ? -0.451 0.845 13.904 1.00 91.81 93 GLY A O 1
ATOM 718 N N . PHE A 1 94 ? -2.299 -0.302 13.358 1.00 93.94 94 PHE A N 1
ATOM 719 C CA . PHE A 1 94 ? -2.818 -0.329 14.725 1.00 93.94 94 PHE A CA 1
ATOM 720 C C . PHE A 1 94 ? -2.249 -1.502 15.542 1.00 93.94 94 PHE A C 1
ATOM 722 O O . PHE A 1 94 ? -2.411 -2.668 15.177 1.00 93.94 94 PHE A O 1
ATOM 729 N N . ASP A 1 95 ? -1.642 -1.204 16.697 1.00 90.88 95 ASP A N 1
ATOM 730 C CA . ASP A 1 95 ? -1.231 -2.199 17.706 1.00 90.88 95 ASP A CA 1
ATOM 731 C C . ASP A 1 95 ? -2.259 -2.267 18.848 1.00 90.88 95 ASP A C 1
ATOM 733 O O . ASP A 1 95 ? -2.025 -1.812 19.971 1.00 90.88 95 ASP A O 1
ATOM 737 N N . LEU A 1 96 ? -3.451 -2.784 18.537 1.00 94.31 96 LEU A N 1
ATOM 738 C CA . LEU A 1 96 ? -4.537 -2.888 19.513 1.00 94.31 96 LEU A CA 1
ATOM 739 C C . LEU A 1 96 ? -4.337 -4.116 20.422 1.00 94.31 96 LEU A C 1
ATOM 741 O O . LEU A 1 96 ? -4.023 -5.202 19.924 1.00 94.31 96 LEU A O 1
ATOM 745 N N . PRO A 1 97 ? -4.556 -4.006 21.750 1.00 93.50 97 PRO A N 1
ATOM 746 C CA . PRO A 1 97 ? -4.457 -5.134 22.681 1.00 93.50 97 PRO A CA 1
ATOM 747 C C . PRO A 1 97 ? -5.303 -6.355 22.299 1.00 93.50 97 PRO A C 1
ATOM 749 O O . PRO A 1 97 ? -4.919 -7.480 22.606 1.00 93.50 97 PRO A O 1
ATOM 752 N N . GLN A 1 98 ? -6.436 -6.127 21.641 1.00 93.38 98 GLN A N 1
ATOM 753 C CA . GLN A 1 98 ? -7.413 -7.127 21.220 1.00 93.38 98 GLN A CA 1
ATOM 754 C C . GLN A 1 98 ? -6.890 -7.991 20.071 1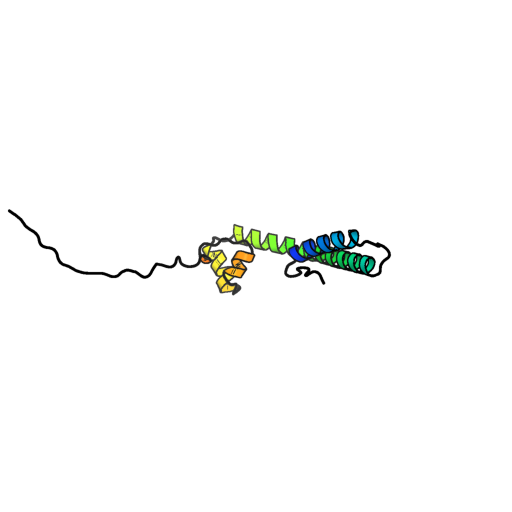.00 93.38 98 GLN A C 1
ATOM 756 O O . GLN A 1 98 ? -7.201 -9.174 20.016 1.00 93.38 98 GLN A O 1
ATOM 761 N N . CYS A 1 99 ? -6.019 -7.437 19.223 1.00 90.81 99 CYS A N 1
ATOM 762 C CA . CYS A 1 99 ? -5.381 -8.177 18.139 1.00 90.81 99 CYS A CA 1
ATOM 763 C C . CYS A 1 99 ? -4.296 -9.145 18.645 1.00 90.81 99 CYS A C 1
ATOM 765 O O . CYS A 1 99 ? -3.696 -9.865 17.846 1.00 90.81 99 CYS A O 1
ATOM 767 N N . LYS A 1 100 ? -3.945 -9.131 19.939 1.00 86.94 100 LYS A N 1
ATOM 768 C CA . LYS A 1 100 ? -2.908 -10.019 20.477 1.00 86.94 100 LYS A CA 1
ATOM 769 C C . LYS A 1 100 ? -3.473 -11.425 20.595 1.00 86.94 100 LYS A C 1
ATOM 771 O O . LYS A 1 100 ? -4.479 -11.640 21.267 1.00 86.94 100 LYS A O 1
ATOM 776 N N . GLU A 1 101 ? -2.779 -12.387 19.990 1.00 74.12 101 GLU A N 1
ATOM 777 C CA . GLU A 1 101 ? -3.092 -13.797 20.195 1.00 74.12 101 GLU A CA 1
ATOM 778 C C . GLU A 1 101 ? -3.129 -14.085 21.702 1.00 74.12 101 GLU A C 1
ATOM 780 O O . GLU A 1 101 ? -2.233 -13.639 22.435 1.00 74.12 101 GLU A O 1
ATOM 785 N N . PRO A 1 102 ? -4.145 -14.813 22.196 1.00 65.75 102 PRO A N 1
ATOM 786 C CA . PRO A 1 102 ? -4.162 -15.210 23.587 1.00 65.75 102 PRO A CA 1
ATOM 787 C C . PRO A 1 102 ? -2.880 -15.992 23.855 1.00 65.75 102 PRO A C 1
ATOM 789 O O . PRO A 1 102 ? -2.637 -17.025 23.227 1.00 65.75 102 PRO A O 1
ATOM 792 N N . LEU A 1 103 ? -2.052 -15.476 24.775 1.00 57.12 103 LEU A N 1
ATOM 793 C CA . LEU A 1 103 ? -0.879 -16.179 25.287 1.00 57.12 103 LEU A CA 1
ATOM 794 C C . LEU A 1 103 ? -1.314 -17.612 25.552 1.00 57.12 103 LEU A C 1
ATOM 796 O O . LEU A 1 103 ? -2.215 -17.824 26.366 1.00 57.12 103 LEU A O 1
ATOM 800 N N . GLN A 1 104 ? -0.727 -18.569 24.829 1.00 53.31 104 GLN A N 1
ATOM 801 C CA . GLN A 1 104 ? -1.010 -19.980 25.032 1.00 53.31 104 GLN A CA 1
ATOM 802 C C . GLN A 1 104 ? -0.792 -20.271 26.513 1.00 53.31 104 GLN A C 1
ATOM 804 O O . GLN A 1 104 ? 0.338 -20.395 26.986 1.00 53.31 104 GLN A O 1
ATOM 809 N N . ALA A 1 105 ? -1.885 -20.340 27.269 1.00 48.09 105 ALA A N 1
ATOM 810 C CA . ALA A 1 105 ? -1.857 -20.830 28.622 1.00 48.09 105 ALA A CA 1
ATOM 811 C C . ALA A 1 105 ? -1.451 -22.291 28.479 1.00 48.09 105 ALA A C 1
ATOM 813 O O . ALA A 1 105 ? -2.262 -23.124 28.072 1.00 48.09 105 ALA A O 1
ATOM 814 N N . HIS A 1 106 ? -0.169 -22.576 28.717 1.00 50.88 106 HIS A N 1
ATOM 815 C CA . HIS A 1 106 ? 0.351 -23.928 28.768 1.00 50.88 106 HIS A CA 1
ATOM 816 C C . HIS A 1 106 ? -0.605 -24.773 29.610 1.00 50.88 106 HIS A C 1
ATOM 818 O O . HIS A 1 106 ? -0.692 -24.635 30.832 1.00 50.88 106 HIS A O 1
ATOM 824 N N . GLN A 1 107 ? -1.354 -25.641 28.931 1.00 50.28 107 GLN A N 1
ATOM 825 C CA . GLN A 1 107 ? -2.131 -26.684 29.568 1.00 50.28 107 GLN A CA 1
ATOM 826 C C . GLN A 1 107 ? -1.151 -27.562 30.342 1.00 50.28 107 GLN A C 1
ATOM 828 O O . GLN A 1 107 ? -0.293 -28.225 29.762 1.00 50.28 107 GLN A O 1
ATOM 833 N N . GLY A 1 108 ? -1.252 -27.537 31.668 1.00 42.56 108 GLY A N 1
ATOM 834 C CA . GLY A 1 108 ? -0.314 -28.263 32.513 1.00 42.56 108 GLY A CA 1
ATOM 835 C C . GLY A 1 108 ? -0.637 -28.280 34.000 1.00 42.56 108 GLY A C 1
ATOM 836 O O . GLY A 1 108 ? 0.232 -28.623 34.793 1.00 42.56 108 GLY A O 1
ATOM 837 N N . THR A 1 109 ? -1.861 -27.965 34.426 1.00 46.91 109 THR A N 1
ATOM 838 C CA . THR A 1 109 ? -2.313 -28.280 35.787 1.00 46.91 109 THR A CA 1
ATOM 839 C C . THR A 1 109 ? -2.580 -29.781 35.906 1.00 46.91 109 THR A C 1
ATOM 841 O O . THR A 1 109 ? -3.718 -30.242 35.887 1.00 46.91 109 THR A O 1
ATOM 844 N N . LYS A 1 110 ? -1.520 -30.584 36.064 1.00 45.38 110 LYS A N 1
ATOM 845 C CA . LYS A 1 110 ? -1.651 -31.927 36.645 1.00 45.38 110 LYS A CA 1
ATOM 846 C C . LYS A 1 110 ? -1.482 -31.831 38.154 1.00 45.38 110 LYS A C 1
ATOM 848 O O . LYS A 1 110 ? -0.387 -31.899 38.700 1.00 45.38 110 LYS A O 1
ATOM 853 N N . SER A 1 111 ? -2.617 -31.696 38.826 1.00 50.38 111 SER A N 1
ATOM 854 C CA . SER A 1 111 ? -2.776 -31.994 40.242 1.00 50.38 111 SER A CA 1
ATOM 855 C C . SER A 1 111 ? -2.344 -33.437 40.544 1.00 50.38 111 SER A C 1
ATOM 857 O O . SER A 1 111 ? -3.012 -34.378 40.116 1.00 50.38 111 SER A O 1
ATOM 859 N N . ALA A 1 112 ? -1.286 -33.622 41.334 1.00 43.62 112 ALA A N 1
ATOM 860 C CA . ALA A 1 112 ? -1.006 -34.883 42.018 1.00 43.62 112 ALA A CA 1
ATOM 861 C C . ALA A 1 112 ? -1.152 -34.674 43.533 1.00 43.62 112 ALA A C 1
ATOM 863 O O . ALA A 1 112 ? -0.334 -34.037 44.191 1.00 43.62 112 ALA A O 1
ATOM 864 N N . LYS A 1 113 ? -2.253 -35.195 44.085 1.00 43.53 113 LYS A N 1
ATOM 865 C CA . LYS A 1 113 ? -2.528 -35.279 45.525 1.00 43.53 113 LYS A CA 1
ATOM 866 C C . LYS A 1 113 ? -1.648 -36.361 46.181 1.00 43.53 113 LYS A C 1
ATOM 868 O O . LYS A 1 113 ? -1.688 -37.505 45.750 1.00 43.53 113 LYS A O 1
ATOM 873 N N . ARG A 1 114 ? -1.054 -35.990 47.329 1.00 44.19 114 ARG A N 1
ATOM 874 C CA . ARG A 1 114 ? -0.758 -36.780 48.556 1.00 44.19 114 ARG A CA 1
ATOM 875 C C . ARG A 1 114 ? 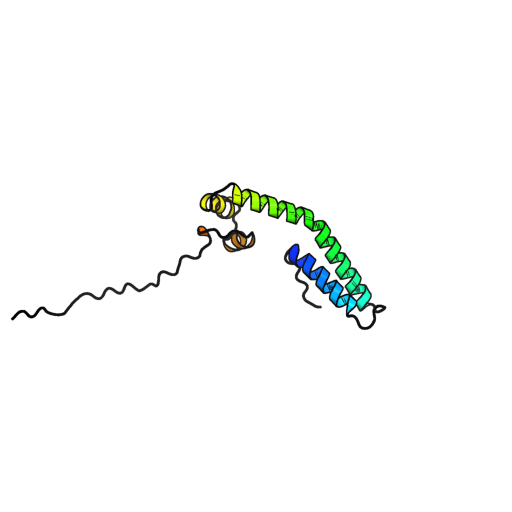0.215 -37.979 48.487 1.00 44.19 114 ARG A C 1
ATOM 877 O O . ARG A 1 114 ? -0.165 -39.044 48.018 1.00 44.19 114 ARG A O 1
ATOM 884 N N . LYS A 1 115 ? 1.322 -37.897 49.248 1.00 42.88 115 LYS A N 1
ATOM 885 C CA . LYS A 1 115 ? 1.534 -38.543 50.579 1.00 42.88 115 LYS A CA 1
ATOM 886 C C . LYS A 1 115 ? 2.996 -38.373 51.055 1.00 42.88 115 LYS A C 1
ATOM 888 O O . LYS A 1 115 ? 3.912 -38.587 50.277 1.00 42.88 115 LYS A O 1
ATOM 893 N N . GLY A 1 116 ? 3.189 -38.060 52.340 1.00 37.75 116 GLY A N 1
ATOM 894 C CA . GLY A 1 116 ? 4.493 -38.006 53.029 1.00 37.75 116 GLY A CA 1
ATOM 895 C C . GLY A 1 116 ? 4.359 -37.258 54.362 1.00 37.75 116 GLY A C 1
ATOM 896 O O . GLY A 1 116 ? 4.471 -36.043 54.377 1.00 37.75 116 GLY A O 1
ATOM 897 N N . ILE A 1 117 ? 3.678 -37.847 55.352 1.00 42.38 117 ILE A N 1
ATOM 898 C CA . ILE A 1 117 ? 4.251 -38.460 56.572 1.00 42.38 117 ILE A CA 1
ATOM 899 C C . ILE A 1 117 ? 4.977 -37.424 57.449 1.00 42.38 117 ILE A C 1
ATOM 901 O O . ILE A 1 117 ? 6.122 -37.068 57.200 1.00 42.38 117 ILE A O 1
ATOM 905 N N . TYR A 1 118 ? 4.275 -36.983 58.496 1.00 43.31 118 TYR A N 1
ATOM 906 C CA . TYR A 1 118 ? 4.842 -36.296 59.653 1.00 43.31 118 TYR A CA 1
ATOM 907 C C . TYR A 1 118 ? 5.573 -37.318 60.532 1.00 43.31 118 TYR A C 1
ATOM 909 O O . TYR A 1 118 ? 4.997 -38.356 60.858 1.00 43.31 118 TYR A O 1
ATOM 917 N N . HIS A 1 119 ? 6.793 -36.999 60.960 1.00 37.22 119 HIS A N 1
ATOM 918 C CA . HIS A 1 119 ? 7.418 -37.625 62.122 1.00 37.22 119 HIS A CA 1
ATOM 919 C C . HIS A 1 119 ? 7.698 -36.546 63.168 1.00 37.22 119 HIS A C 1
ATOM 921 O O . HIS A 1 119 ? 8.468 -35.623 62.925 1.00 37.22 119 HIS A O 1
ATOM 927 N N . GLU A 1 120 ? 7.048 -36.687 64.321 1.00 39.00 120 GLU A N 1
ATOM 928 C CA . GLU A 1 120 ? 7.377 -36.004 65.568 1.00 39.00 120 GLU A CA 1
ATOM 929 C C . GLU A 1 120 ? 7.867 -37.075 66.553 1.00 39.00 120 GLU A C 1
ATOM 931 O O . GLU A 1 120 ? 7.097 -37.974 66.906 1.00 39.00 120 GLU A O 1
ATOM 936 N N . ARG A 1 121 ? 9.152 -36.998 66.922 1.00 39.84 121 ARG A N 1
ATOM 937 C CA . ARG A 1 121 ? 9.764 -37.199 68.253 1.00 39.84 121 ARG A CA 1
ATOM 938 C C . ARG A 1 121 ? 11.236 -37.563 68.131 1.00 39.84 121 ARG A C 1
ATOM 940 O O . ARG A 1 121 ? 11.543 -38.554 67.436 1.00 39.84 121 ARG A O 1
#

Sequence (121 aa):
MPDYNLSSIAAVSASAELAHIRANQEPNQDSYNAAWLHGYADALAHAAEALEPQRELMEAIIGYMGEQYDSAELYGILHDTLEMSDQEIRSLGFDLPQCKEPLQAHQGTKSAKRKGIYHER